Protein AF-A0AAX1JZL8-F1 (afdb_monomer_lite)

Radius of gyration: 13.51 Å; chains: 1; bounding box: 31×28×37 Å

Secondary structure (DSSP, 8-state):
--GGGPPTTEEEEE-TT---EEEEETTTB---HHHHHHHHSSPPPSSS-EEEET-TTTHHHHHHTTT--S-EEEEES-TTTTTTSHHHHHHHHTT-TTTEEEEE--TTTHHHHHHH--

Organism: Streptococcus mutans (NCBI:txid1309)

Structure (mmCIF, N/CA/C/O backbone):
data_AF-A0AAX1JZL8-F1
#
_entry.id   AF-A0AAX1JZL8-F1
#
loop_
_atom_site.group_PDB
_atom_site.id
_atom_site.type_symbol
_atom_site.label_atom_id
_atom_site.label_alt_id
_atom_site.label_comp_id
_atom_site.label_asym_id
_atom_site.label_entity_id
_atom_site.label_seq_id
_atom_site.pdbx_PDB_ins_code
_atom_site.Cartn_x
_atom_site.Cartn_y
_atom_site.Cartn_z
_atom_site.occupancy
_atom_site.B_iso_or_equiv
_atom_site.auth_seq_id
_atom_site.auth_comp_id
_atom_site.auth_asym_id
_atom_site.auth_atom_id
_atom_site.pdbx_PDB_model_num
ATOM 1 N N . MET A 1 1 ? -11.072 9.054 -12.667 1.00 48.12 1 MET A N 1
ATOM 2 C CA . MET A 1 1 ? -9.877 8.933 -13.529 1.00 48.12 1 MET A CA 1
ATOM 3 C C . MET A 1 1 ? -10.100 7.823 -14.549 1.00 48.12 1 MET A C 1
ATOM 5 O O . MET A 1 1 ? -10.321 6.681 -14.174 1.00 48.12 1 MET A O 1
ATOM 9 N N . THR A 1 2 ? -10.151 8.166 -15.833 1.00 44.19 2 THR A N 1
ATOM 10 C CA . THR A 1 2 ? -10.271 7.219 -16.956 1.00 44.19 2 THR A CA 1
ATOM 11 C C . THR A 1 2 ? -8.957 6.446 -17.141 1.00 44.19 2 THR A C 1
ATOM 13 O O . THR A 1 2 ? -7.912 6.928 -16.719 1.00 44.19 2 THR A O 1
ATOM 16 N N . LYS A 1 3 ? -9.000 5.285 -17.816 1.00 52.84 3 LYS A N 1
ATOM 17 C CA . LYS A 1 3 ? -7.899 4.378 -18.254 1.00 52.84 3 LYS A CA 1
ATOM 18 C C . LYS A 1 3 ? -6.646 5.028 -18.911 1.00 52.84 3 LYS A C 1
ATOM 20 O O . LYS A 1 3 ? -5.819 4.319 -19.470 1.00 52.84 3 LYS A O 1
ATOM 25 N N . LYS A 1 4 ? -6.518 6.356 -18.910 1.00 54.94 4 LYS A N 1
ATOM 26 C CA . LYS A 1 4 ? -5.667 7.169 -19.785 1.00 54.94 4 LYS A CA 1
ATOM 27 C C . LYS A 1 4 ? -4.244 7.441 -19.257 1.00 54.94 4 LYS A C 1
ATOM 29 O O . LYS A 1 4 ? -3.451 7.963 -20.025 1.00 54.94 4 LYS A O 1
ATOM 34 N N . ASN A 1 5 ? -3.902 7.052 -18.020 1.00 75.94 5 ASN A N 1
ATOM 35 C CA . ASN A 1 5 ? -2.596 7.343 -17.385 1.00 75.94 5 ASN A CA 1
ATOM 36 C C . ASN A 1 5 ? -1.789 6.090 -16.961 1.00 75.94 5 ASN A C 1
ATOM 38 O O . ASN A 1 5 ? -1.000 6.147 -16.014 1.00 75.94 5 ASN A O 1
ATOM 42 N N . LEU A 1 6 ? -1.988 4.946 -17.625 1.00 87.69 6 LEU A N 1
ATOM 43 C CA . LEU A 1 6 ? -1.119 3.777 -17.436 1.00 87.69 6 LEU A CA 1
ATOM 44 C C . LEU A 1 6 ? 0.143 3.909 -18.293 1.00 87.69 6 LEU A C 1
ATOM 46 O O . LEU A 1 6 ? 0.066 4.254 -19.472 1.00 87.69 6 LEU A O 1
ATOM 50 N N . LEU A 1 7 ? 1.298 3.615 -17.701 1.00 89.69 7 LEU A N 1
ATOM 51 C CA . LEU A 1 7 ? 2.571 3.530 -18.409 1.00 89.69 7 LEU A CA 1
ATOM 52 C C . LEU A 1 7 ? 2.702 2.172 -19.113 1.00 89.69 7 LEU A C 1
ATOM 54 O O . LEU A 1 7 ? 1.920 1.241 -18.907 1.00 89.69 7 LEU A O 1
ATOM 58 N N . LYS A 1 8 ? 3.721 2.038 -19.967 1.00 89.56 8 LYS A N 1
ATOM 59 C CA . LYS A 1 8 ? 3.971 0.802 -20.718 1.00 89.56 8 LYS A CA 1
ATOM 60 C C . LYS A 1 8 ? 4.135 -0.399 -19.770 1.00 89.56 8 LYS A C 1
ATOM 62 O O . LYS A 1 8 ? 4.959 -0.370 -18.859 1.00 89.56 8 LYS A O 1
ATOM 67 N N . GLY A 1 9 ? 3.365 -1.459 -20.025 1.00 88.88 9 GLY A N 1
ATOM 68 C CA . GLY A 1 9 ? 3.377 -2.702 -19.242 1.00 88.88 9 GLY A CA 1
ATOM 69 C C . GLY A 1 9 ? 2.537 -2.660 -17.960 1.00 88.88 9 GLY A C 1
ATOM 70 O O . GLY A 1 9 ? 2.447 -3.669 -17.258 1.00 88.88 9 GLY A O 1
ATOM 71 N N . GLU A 1 10 ? 1.905 -1.525 -17.653 1.00 92.69 10 GLU A N 1
ATOM 72 C CA . GLU A 1 10 ? 1.017 -1.413 -16.503 1.00 92.69 10 GLU A CA 1
ATOM 73 C C . GLU A 1 10 ? -0.399 -1.892 -16.808 1.00 92.69 10 GLU A C 1
ATOM 75 O O . GLU A 1 10 ? -0.928 -1.743 -17.910 1.00 92.69 10 GLU A O 1
ATOM 80 N N . ARG A 1 11 ? -1.032 -2.438 -15.777 1.00 92.94 11 ARG A N 1
ATOM 81 C CA . ARG A 1 11 ? -2.440 -2.818 -15.749 1.00 92.94 11 ARG A CA 1
ATOM 82 C C . ARG A 1 11 ? -3.052 -2.378 -14.428 1.00 92.94 11 ARG A C 1
ATOM 84 O O . ARG A 1 11 ? -2.333 -2.095 -13.473 1.00 92.94 11 ARG A O 1
ATOM 91 N N . ILE A 1 12 ? -4.375 -2.360 -14.386 1.00 92.94 12 ILE A N 1
ATOM 92 C CA . ILE A 1 12 ? -5.127 -2.168 -13.150 1.00 92.94 12 ILE A CA 1
ATOM 93 C C . ILE A 1 12 ? -5.692 -3.523 -12.758 1.00 92.94 12 ILE A C 1
ATOM 95 O O . ILE A 1 12 ? -6.456 -4.097 -13.532 1.00 92.94 12 ILE A O 1
ATOM 99 N N . ASP A 1 13 ? -5.337 -3.987 -11.566 1.00 91.94 13 ASP A N 1
ATOM 100 C CA . ASP A 1 13 ? -5.949 -5.153 -10.942 1.00 91.94 13 ASP A CA 1
ATOM 101 C C . ASP A 1 13 ? -6.852 -4.693 -9.788 1.00 91.94 13 ASP A C 1
ATOM 103 O O . ASP A 1 13 ? -6.555 -3.731 -9.077 1.00 91.94 13 ASP A O 1
ATOM 107 N N . GLN A 1 14 ? -7.981 -5.376 -9.620 1.00 91.69 14 GLN A N 1
ATOM 108 C CA . GLN A 1 14 ? -8.976 -5.118 -8.582 1.00 91.69 14 GLN A CA 1
ATOM 109 C C . GLN A 1 14 ? -9.463 -6.467 -8.048 1.00 91.69 14 GLN A C 1
ATOM 111 O O . GLN A 1 14 ? -9.742 -7.380 -8.827 1.00 91.69 14 GLN A O 1
ATOM 116 N N . LEU A 1 15 ? -9.569 -6.603 -6.726 1.00 85.25 15 LEU A N 1
ATOM 117 C CA . LEU A 1 15 ? -10.153 -7.797 -6.115 1.00 85.25 15 LEU A CA 1
ATOM 118 C C . LEU A 1 15 ? -11.678 -7.715 -6.155 1.00 85.25 15 LEU A C 1
ATOM 120 O O . LEU A 1 15 ? -12.239 -6.679 -5.837 1.00 85.25 15 LEU A O 1
ATOM 124 N N . PHE A 1 16 ? -12.365 -8.827 -6.418 1.00 83.44 16 PHE A N 1
ATOM 125 C CA . PHE A 1 16 ? -13.838 -8.864 -6.402 1.00 83.44 16 PHE A CA 1
ATOM 126 C C . PHE A 1 16 ? -14.460 -8.442 -5.063 1.00 83.44 16 PHE A C 1
ATOM 128 O O . PHE A 1 16 ? -15.596 -7.987 -5.025 1.00 83.44 16 PHE A O 1
ATOM 135 N N . SER A 1 17 ? -13.725 -8.603 -3.961 1.00 83.56 17 SER A N 1
ATOM 136 C CA . SER A 1 17 ? -14.196 -8.265 -2.618 1.00 83.56 17 SER A CA 1
ATOM 137 C C . SER A 1 17 ? -14.098 -6.775 -2.272 1.00 83.56 17 SER A C 1
ATOM 139 O O . SER A 1 17 ? -14.501 -6.407 -1.174 1.00 83.56 17 SER A O 1
ATOM 141 N N . THR A 1 18 ? -13.471 -5.937 -3.109 1.00 85.94 18 THR A N 1
ATOM 142 C CA . THR A 1 18 ? -13.239 -4.516 -2.794 1.00 85.94 18 THR A CA 1
ATOM 143 C C . THR A 1 18 ? -13.299 -3.637 -4.050 1.00 85.94 18 THR A C 1
ATOM 145 O O . THR A 1 18 ? -13.037 -4.087 -5.164 1.00 85.94 18 THR A O 1
ATOM 148 N N . ASP A 1 19 ? -13.586 -2.346 -3.875 1.00 90.44 19 ASP A N 1
ATOM 149 C CA . ASP A 1 19 ? -13.541 -1.372 -4.976 1.00 90.44 19 ASP A CA 1
ATOM 150 C C . ASP A 1 19 ? -12.149 -0.774 -5.241 1.00 90.44 19 ASP A C 1
ATOM 152 O O . ASP A 1 19 ? -11.985 0.061 -6.142 1.00 90.44 19 ASP A O 1
ATOM 156 N N . VAL A 1 20 ? -11.145 -1.236 -4.485 1.00 92.88 20 VAL A N 1
ATOM 157 C CA . VAL A 1 20 ? -9.762 -0.756 -4.539 1.00 92.88 20 VAL A CA 1
ATOM 158 C C . VAL A 1 20 ? -9.083 -1.251 -5.809 1.00 92.88 20 VAL A C 1
ATOM 160 O O . VAL A 1 20 ? -8.970 -2.452 -6.058 1.00 92.88 20 VAL A O 1
ATOM 163 N N . LYS A 1 21 ? -8.591 -0.301 -6.598 1.00 93.75 21 LYS A N 1
ATOM 164 C CA . LYS A 1 21 ? -7.890 -0.526 -7.862 1.00 93.75 21 LYS A CA 1
ATOM 165 C C . LYS A 1 21 ? -6.401 -0.287 -7.684 1.00 93.75 21 LYS A C 1
ATOM 167 O O . LYS A 1 21 ? -6.007 0.771 -7.207 1.00 93.75 21 LYS A O 1
ATOM 172 N N . ILE A 1 22 ? -5.571 -1.228 -8.109 1.00 93.00 22 ILE A N 1
ATOM 173 C CA . ILE A 1 22 ? -4.123 -1.158 -7.914 1.00 93.00 22 ILE A CA 1
ATOM 174 C C . ILE A 1 22 ? -3.427 -1.205 -9.267 1.00 93.00 22 ILE A C 1
ATOM 176 O O . ILE A 1 22 ? -3.680 -2.096 -10.080 1.00 93.00 22 ILE A O 1
ATOM 180 N N . ILE A 1 23 ? -2.528 -0.253 -9.507 1.00 93.19 23 ILE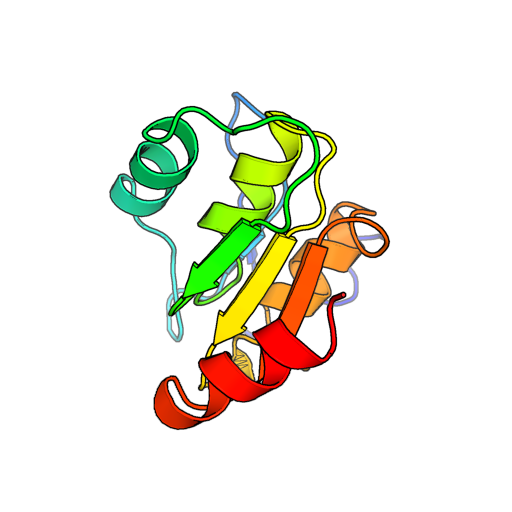 A N 1
ATOM 181 C CA . ILE A 1 23 ? -1.674 -0.237 -10.693 1.00 93.19 23 ILE A CA 1
ATOM 182 C C . ILE A 1 23 ? -0.511 -1.210 -10.476 1.00 93.19 23 ILE A C 1
ATOM 184 O O . ILE A 1 23 ? 0.184 -1.175 -9.458 1.00 93.19 23 ILE A O 1
ATOM 188 N N . GLN A 1 24 ? -0.305 -2.104 -11.441 1.00 92.06 24 GLN A N 1
ATOM 189 C CA . GLN A 1 24 ? 0.706 -3.157 -11.380 1.00 92.06 24 GLN A CA 1
ATOM 190 C C . GLN A 1 24 ? 1.438 -3.310 -12.705 1.00 92.06 24 GLN A C 1
ATOM 192 O O . GLN A 1 24 ? 0.845 -3.150 -13.768 1.00 92.06 24 GLN A O 1
ATOM 197 N N . ASN A 1 25 ? 2.691 -3.755 -12.654 1.00 92.62 25 ASN A N 1
ATOM 198 C CA . ASN A 1 25 ? 3.468 -4.112 -13.836 1.00 92.62 25 ASN A CA 1
ATOM 199 C C . ASN A 1 25 ? 4.206 -5.429 -13.568 1.00 92.62 25 ASN A C 1
ATOM 201 O O . ASN A 1 25 ? 5.026 -5.491 -12.659 1.00 92.62 25 ASN A O 1
ATOM 205 N N . LYS A 1 26 ? 3.926 -6.490 -14.340 1.00 89.12 26 LYS A N 1
ATOM 206 C CA . LYS A 1 26 ? 4.507 -7.828 -14.092 1.00 89.12 26 LYS A CA 1
ATOM 207 C C . LYS A 1 26 ? 6.036 -7.854 -14.180 1.00 89.12 26 LYS A C 1
ATOM 209 O O . LYS A 1 26 ? 6.646 -8.696 -13.538 1.00 89.12 26 LYS A O 1
ATOM 214 N N . GLU A 1 27 ? 6.635 -6.947 -14.947 1.00 86.94 27 GLU A N 1
ATOM 215 C CA . GLU A 1 27 ? 8.090 -6.854 -15.119 1.00 86.94 27 GLU A CA 1
ATOM 216 C C . GLU A 1 27 ? 8.771 -6.089 -13.975 1.00 86.94 27 GLU A C 1
ATOM 218 O O . GLU A 1 27 ? 9.987 -6.153 -13.832 1.00 86.94 27 GLU A O 1
ATOM 223 N N . VAL A 1 28 ? 8.002 -5.345 -13.171 1.00 85.00 28 VAL A N 1
ATOM 224 C CA . VAL A 1 28 ? 8.528 -4.453 -12.125 1.00 85.00 28 VAL A CA 1
ATOM 225 C C . VAL A 1 28 ? 8.108 -4.925 -10.745 1.00 85.00 28 VAL A C 1
ATOM 227 O O . VAL A 1 28 ? 8.950 -5.142 -9.881 1.00 85.00 28 VAL A O 1
ATOM 230 N N . PHE A 1 29 ? 6.799 -5.047 -10.526 1.00 85.25 29 PHE A N 1
ATOM 231 C CA . PHE A 1 29 ? 6.225 -5.439 -9.252 1.00 85.25 29 PHE A CA 1
ATOM 232 C C . PHE A 1 29 ? 4.773 -5.895 -9.415 1.00 85.25 29 PHE A C 1
ATOM 234 O O . PHE A 1 29 ? 3.948 -5.239 -10.065 1.00 85.25 29 PHE A O 1
ATOM 241 N N . SER A 1 30 ? 4.432 -7.011 -8.778 1.00 88.31 30 SER A N 1
ATOM 242 C CA . SER A 1 30 ? 3.048 -7.431 -8.584 1.00 88.31 30 SER A CA 1
ATOM 243 C C . SER A 1 30 ? 2.842 -7.893 -7.142 1.00 88.31 30 SER A C 1
ATOM 245 O O . SER A 1 30 ? 3.651 -8.658 -6.629 1.00 88.31 30 SER A O 1
ATOM 247 N N . TYR A 1 31 ? 1.771 -7.423 -6.498 1.00 87.62 31 TYR A N 1
ATOM 248 C CA . TYR A 1 31 ? 1.366 -7.876 -5.177 1.00 87.62 31 TYR A CA 1
ATOM 249 C C . TYR A 1 31 ? 1.055 -9.371 -5.190 1.00 87.62 31 TYR A C 1
ATOM 251 O O . TYR A 1 31 ? 0.552 -9.910 -6.180 1.00 87.62 31 TYR A O 1
ATOM 259 N N . SER A 1 32 ? 1.356 -10.029 -4.076 1.00 90.38 32 SER A N 1
ATOM 260 C CA . SER A 1 32 ? 1.048 -11.436 -3.848 1.00 90.38 32 SER A CA 1
ATOM 261 C C . SER A 1 32 ? -0.232 -11.580 -3.022 1.00 90.38 32 SER A C 1
ATOM 263 O O . SER A 1 32 ? -0.747 -10.614 -2.452 1.00 90.38 32 SER A O 1
ATOM 265 N N . ALA A 1 33 ? -0.739 -12.809 -2.916 1.00 89.38 33 ALA A N 1
ATOM 266 C CA . ALA A 1 33 ? -1.819 -13.118 -1.980 1.00 89.38 33 ALA A CA 1
ATOM 267 C C . ALA A 1 33 ? -1.453 -12.726 -0.534 1.00 89.38 33 ALA A C 1
ATOM 269 O O . ALA A 1 33 ? -2.315 -12.256 0.207 1.00 89.38 33 ALA A O 1
ATOM 270 N N . ASP A 1 34 ? -0.174 -12.829 -0.161 1.00 90.56 34 ASP A N 1
ATOM 271 C CA . ASP A 1 34 ? 0.308 -12.482 1.178 1.00 90.56 34 ASP A CA 1
ATOM 272 C C . ASP A 1 34 ? 0.109 -10.999 1.495 1.00 90.56 34 ASP A C 1
ATOM 274 O O . ASP A 1 34 ? -0.290 -10.673 2.606 1.00 90.56 34 ASP A O 1
ATOM 278 N N . SER A 1 35 ? 0.294 -10.091 0.527 1.00 89.19 35 SER A N 1
ATOM 279 C CA . SER A 1 35 ? 0.014 -8.659 0.722 1.00 89.19 35 SER A CA 1
ATOM 280 C C . SER A 1 35 ? -1.462 -8.411 1.052 1.00 89.19 35 SER A C 1
ATOM 282 O O . SER A 1 35 ? -1.793 -7.593 1.910 1.00 89.19 35 SER A O 1
ATOM 284 N N . VAL A 1 36 ? -2.366 -9.157 0.410 1.00 89.62 36 VAL A N 1
ATOM 285 C CA . VAL A 1 36 ? -3.807 -9.070 0.680 1.00 89.62 36 VAL A CA 1
ATOM 286 C C . VAL A 1 36 ? -4.121 -9.596 2.079 1.00 89.62 36 VAL A C 1
ATOM 288 O O . VAL A 1 36 ? -4.863 -8.954 2.822 1.00 89.62 36 VAL A O 1
ATOM 291 N N . LEU A 1 37 ? -3.547 -10.738 2.464 1.00 91.19 37 LEU A N 1
ATOM 292 C CA . LEU A 1 37 ? -3.728 -11.305 3.802 1.00 91.19 37 LEU A CA 1
ATOM 293 C C . LEU A 1 37 ? -3.160 -10.379 4.884 1.00 91.19 37 LEU A C 1
ATOM 295 O O . LEU A 1 37 ? -3.833 -10.127 5.882 1.00 91.19 37 LEU A O 1
ATOM 299 N N . LEU A 1 38 ? -1.976 -9.807 4.654 1.00 91.38 38 LEU A N 1
ATOM 300 C CA . LEU A 1 38 ? -1.318 -8.886 5.575 1.00 91.38 38 LEU A CA 1
ATOM 301 C C . LEU A 1 38 ? -2.163 -7.634 5.827 1.00 91.38 38 LEU A C 1
ATOM 303 O O . LEU A 1 38 ? -2.278 -7.213 6.971 1.00 91.38 38 LEU A O 1
ATOM 307 N N . SER A 1 39 ? -2.835 -7.095 4.806 1.00 89.00 39 SER A N 1
ATOM 308 C CA . SER A 1 39 ? -3.725 -5.931 4.968 1.00 89.00 39 SER A CA 1
ATOM 309 C C . SER A 1 39 ? -4.941 -6.178 5.874 1.00 89.00 39 SER A C 1
ATOM 311 O O . SER A 1 39 ? -5.559 -5.231 6.353 1.00 89.00 39 SER A O 1
ATOM 313 N N . ARG A 1 40 ? -5.304 -7.445 6.111 1.00 89.56 40 ARG A N 1
ATOM 314 C CA . ARG A 1 40 ? -6.456 -7.867 6.933 1.00 89.56 40 ARG A CA 1
ATOM 315 C C . ARG A 1 40 ? -6.047 -8.496 8.261 1.00 89.56 40 ARG A C 1
ATOM 317 O O . ARG A 1 40 ? -6.902 -8.820 9.079 1.00 89.56 40 ARG A O 1
ATOM 324 N N . PHE A 1 41 ? -4.753 -8.724 8.450 1.00 90.50 41 PHE A N 1
ATOM 325 C CA . PHE A 1 41 ? -4.211 -9.355 9.642 1.00 90.50 41 PHE A CA 1
ATOM 326 C C . PHE A 1 41 ? -4.239 -8.452 10.891 1.00 90.50 41 PHE A C 1
ATOM 328 O O . PHE A 1 41 ? -4.650 -8.935 11.950 1.00 90.50 41 PHE A O 1
ATOM 335 N N . PRO A 1 42 ? -3.812 -7.173 10.837 1.00 87.06 42 PRO A N 1
ATOM 336 C CA . PRO A 1 42 ? -3.781 -6.332 12.025 1.00 87.06 42 PRO A CA 1
ATOM 337 C C . PRO A 1 42 ? -5.185 -5.883 12.439 1.00 87.06 42 PRO A C 1
ATOM 339 O O . PRO A 1 42 ? -6.059 -5.633 11.611 1.00 87.06 42 PRO A O 1
ATOM 342 N N . LYS A 1 43 ? -5.382 -5.702 13.749 1.00 86.12 43 LYS A N 1
ATOM 343 C CA . LYS A 1 43 ? -6.507 -4.919 14.267 1.00 86.12 43 LYS A CA 1
ATOM 344 C C . LYS A 1 43 ? -6.101 -3.453 14.254 1.00 86.12 43 LYS A C 1
ATOM 346 O O . LYS A 1 43 ? -5.169 -3.081 14.964 1.00 86.12 43 LYS A O 1
ATOM 351 N N . PHE A 1 44 ? -6.789 -2.642 13.461 1.00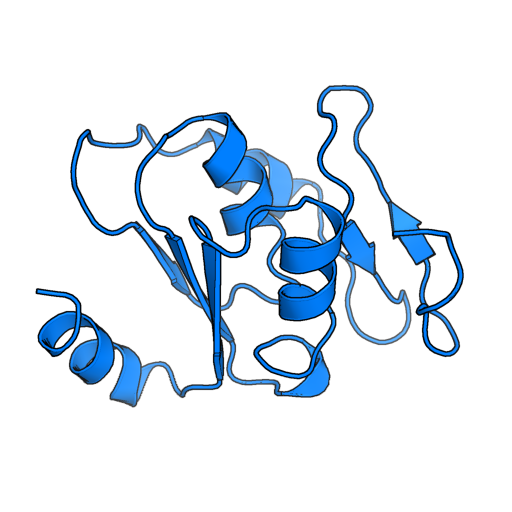 82.25 44 PHE A N 1
ATOM 352 C CA . PHE A 1 44 ? -6.495 -1.217 13.388 1.00 82.25 44 PHE A CA 1
ATOM 353 C C . PHE A 1 44 ? -6.927 -0.517 14.690 1.00 82.25 44 PHE A C 1
ATOM 355 O O . PHE A 1 44 ? -8.080 -0.681 15.106 1.00 82.25 44 PHE A O 1
ATOM 362 N N . PRO A 1 45 ? -6.021 0.217 15.366 1.00 75.31 45 PRO A N 1
ATOM 363 C CA . PRO A 1 45 ? -6.398 1.093 16.472 1.00 75.31 45 PRO A CA 1
ATOM 364 C C . PRO A 1 45 ? -7.257 2.248 15.939 1.00 75.31 45 PRO A C 1
ATOM 366 O O . PRO A 1 45 ? -7.303 2.468 14.738 1.00 75.31 45 PRO A O 1
ATOM 369 N N . SER A 1 46 ? -7.953 2.983 16.810 1.00 72.25 46 SER A N 1
ATOM 370 C CA . SER A 1 46 ? -8.664 4.202 16.400 1.00 72.25 46 SER A CA 1
ATOM 371 C C . SER A 1 46 ? -7.832 5.439 16.739 1.00 72.25 46 SER A C 1
ATOM 373 O O . SER A 1 46 ? -7.518 5.614 17.920 1.00 72.25 46 SER A O 1
ATOM 375 N N . LYS A 1 47 ? -7.625 6.343 15.768 1.00 68.38 47 LYS A N 1
ATOM 376 C CA . LYS A 1 47 ? -7.011 7.683 15.910 1.00 68.38 47 LYS A CA 1
ATOM 377 C C . LYS A 1 47 ? -5.479 7.732 15.938 1.00 68.38 47 LYS A C 1
ATOM 379 O O . LYS A 1 47 ? -4.917 8.646 16.541 1.00 68.38 47 LYS A O 1
ATOM 384 N N . GLU A 1 48 ? -4.800 6.800 15.282 1.00 80.19 48 GLU A N 1
ATOM 385 C CA . GLU A 1 48 ? -3.334 6.817 15.168 1.00 80.19 48 GLU A CA 1
ATOM 386 C C . GLU A 1 48 ? -2.877 6.803 13.709 1.00 80.19 48 GLU A C 1
ATOM 388 O O . GLU A 1 48 ? -3.605 6.375 12.824 1.00 80.19 48 GLU A O 1
ATOM 393 N N . LEU A 1 49 ? -1.658 7.276 13.448 1.00 87.94 49 LEU A N 1
ATOM 394 C CA . LEU A 1 49 ? -1.031 7.141 12.136 1.00 87.94 49 LEU A CA 1
ATOM 395 C C . LEU A 1 49 ? -0.600 5.688 11.914 1.00 87.94 49 LEU A C 1
ATOM 397 O O . LEU A 1 49 ? 0.191 5.147 12.687 1.00 87.94 49 LEU A O 1
ATOM 401 N N . ILE A 1 50 ? -1.040 5.091 10.810 1.00 90.44 50 ILE A N 1
ATOM 402 C CA . ILE A 1 50 ? -0.564 3.783 10.357 1.00 90.44 50 ILE A CA 1
ATOM 403 C C . ILE A 1 50 ? 0.605 3.996 9.401 1.00 90.44 50 ILE A C 1
ATOM 405 O O . ILE A 1 50 ? 0.530 4.820 8.491 1.00 90.44 50 ILE A O 1
ATOM 409 N N . VAL A 1 51 ? 1.684 3.238 9.585 1.00 90.81 51 VAL A N 1
ATOM 410 C CA . VAL A 1 51 ? 2.860 3.296 8.710 1.00 90.81 51 VAL A CA 1
ATOM 411 C C . VAL A 1 51 ? 3.083 1.930 8.074 1.00 90.81 51 VAL A C 1
ATOM 413 O O . VAL A 1 51 ? 3.332 0.952 8.779 1.00 90.81 51 VAL A O 1
ATOM 416 N N . ASP A 1 52 ? 3.014 1.876 6.747 1.00 90.50 52 ASP A N 1
ATOM 417 C CA . ASP A 1 52 ? 3.349 0.701 5.944 1.00 90.50 52 ASP A CA 1
ATOM 418 C C . ASP A 1 52 ? 4.791 0.827 5.438 1.00 90.50 52 ASP A C 1
ATOM 420 O O . ASP A 1 52 ? 5.134 1.755 4.704 1.00 90.50 52 ASP A O 1
ATOM 424 N N . LEU A 1 53 ? 5.660 -0.084 5.873 1.00 90.62 53 LEU A N 1
ATOM 425 C CA . LEU A 1 53 ? 7.081 -0.077 5.531 1.00 90.62 53 LEU A CA 1
ATOM 426 C C . LEU A 1 53 ? 7.353 -1.089 4.417 1.00 90.62 53 LEU A C 1
ATOM 428 O O . LEU A 1 53 ? 7.057 -2.270 4.581 1.00 90.62 53 LEU A O 1
ATOM 432 N N . CYS A 1 54 ? 8.077 -0.670 3.374 1.00 89.06 54 CYS A N 1
ATOM 433 C CA . CYS A 1 54 ? 8.265 -1.449 2.135 1.00 89.06 54 CYS A CA 1
ATOM 434 C C . CYS A 1 54 ? 6.938 -1.649 1.399 1.00 89.06 54 CYS A C 1
ATOM 436 O O . CYS A 1 54 ? 6.586 -2.768 1.018 1.00 89.06 54 CYS A O 1
ATOM 438 N N . SER A 1 55 ? 6.184 -0.564 1.247 1.00 90.25 55 SER A N 1
ATOM 439 C CA . SER A 1 55 ? 4.821 -0.615 0.721 1.00 90.25 55 SER A CA 1
ATOM 440 C C . SER A 1 55 ? 4.746 -1.092 -0.736 1.00 90.25 55 SER A C 1
ATOM 442 O O . SER A 1 55 ? 3.662 -1.435 -1.221 1.00 90.25 55 SER A O 1
ATOM 444 N N . GLY A 1 56 ? 5.870 -1.143 -1.463 1.00 91.19 56 GLY A N 1
ATOM 445 C CA . GLY A 1 56 ? 5.895 -1.488 -2.875 1.00 91.19 56 GLY A CA 1
ATOM 446 C C . GLY A 1 56 ? 4.994 -0.538 -3.659 1.00 91.19 56 GLY A C 1
ATOM 447 O O . GLY A 1 56 ? 5.172 0.674 -3.627 1.00 91.19 56 GLY A O 1
ATOM 448 N N . ASN A 1 57 ? 3.993 -1.078 -4.353 1.00 90.81 57 ASN A N 1
ATOM 449 C CA . ASN A 1 57 ? 2.994 -0.277 -5.069 1.00 90.81 57 ASN A CA 1
ATOM 450 C C . ASN A 1 57 ? 1.789 0.158 -4.203 1.00 90.81 57 ASN A C 1
ATOM 452 O O . ASN A 1 57 ? 0.735 0.455 -4.763 1.00 90.81 57 ASN A O 1
ATOM 456 N N . GLY A 1 58 ? 1.914 0.136 -2.873 1.00 91.31 58 GLY A N 1
ATOM 457 C CA . GLY A 1 58 ? 0.885 0.601 -1.935 1.00 91.31 58 GLY A CA 1
ATOM 458 C C . GLY A 1 58 ? -0.242 -0.395 -1.668 1.00 91.31 58 GLY A C 1
ATOM 459 O O . GLY A 1 58 ? -1.317 -0.039 -1.203 1.00 91.31 58 GLY A O 1
ATOM 460 N N . THR A 1 59 ? -0.060 -1.676 -1.998 1.00 94.19 59 THR A N 1
ATOM 461 C CA . THR A 1 59 ? -1.172 -2.639 -1.921 1.00 94.19 59 THR A CA 1
ATOM 462 C C . THR A 1 59 ? -1.726 -2.795 -0.501 1.00 94.19 59 THR A C 1
ATOM 464 O O . THR A 1 59 ? -2.944 -2.837 -0.315 1.00 94.19 59 THR A O 1
ATOM 467 N N . VAL A 1 60 ? -0.849 -2.898 0.501 1.00 93.75 60 VAL A N 1
ATOM 468 C CA . VAL A 1 60 ? -1.263 -3.146 1.888 1.00 93.75 60 VAL A CA 1
ATOM 469 C C . VAL A 1 60 ? -1.977 -1.922 2.458 1.00 93.75 60 VAL A C 1
ATOM 471 O O . VAL A 1 60 ? -3.093 -2.071 2.957 1.00 93.75 60 VAL A O 1
ATOM 474 N N . GLY A 1 61 ? -1.391 -0.727 2.334 1.00 93.38 61 GLY A N 1
ATOM 475 C CA . GLY A 1 61 ? -2.001 0.522 2.796 1.00 93.38 61 GLY A CA 1
ATOM 476 C C . GLY A 1 61 ? -3.321 0.850 2.091 1.00 93.38 61 GLY A C 1
ATOM 477 O O . GLY A 1 61 ? -4.310 1.171 2.756 1.00 93.38 61 GLY A O 1
ATOM 478 N N . LEU A 1 62 ? -3.409 0.652 0.773 1.00 94.69 62 LEU A N 1
ATOM 479 C CA . LEU A 1 62 ? -4.661 0.829 0.030 1.00 94.69 62 LEU A CA 1
ATOM 480 C C . LEU A 1 62 ? -5.774 -0.110 0.510 1.00 94.69 62 LEU A C 1
ATOM 482 O O . LEU A 1 62 ? -6.904 0.335 0.699 1.00 94.69 62 LEU A O 1
ATOM 486 N N . PHE A 1 63 ? -5.499 -1.394 0.752 1.00 94.38 63 PHE A N 1
ATOM 487 C CA . PHE A 1 63 ? -6.522 -2.285 1.312 1.00 94.38 63 PHE A CA 1
ATOM 488 C C . PHE A 1 63 ? -6.839 -1.966 2.777 1.00 94.38 63 PHE A C 1
ATOM 490 O O . PHE A 1 63 ? -8.005 -2.038 3.176 1.00 94.38 63 PHE A O 1
ATOM 497 N N . ALA A 1 64 ? -5.844 -1.571 3.572 1.00 92.56 64 ALA A N 1
ATOM 498 C CA . ALA A 1 64 ? -6.040 -1.142 4.953 1.00 92.56 64 ALA A CA 1
ATOM 499 C C . ALA A 1 64 ? -6.967 0.083 5.050 1.00 92.56 64 ALA A C 1
ATOM 501 O O . ALA A 1 64 ? -7.821 0.119 5.934 1.00 92.56 64 ALA A O 1
ATOM 502 N N . SER A 1 65 ? -6.900 1.019 4.094 1.00 93.25 65 SER A N 1
ATOM 503 C CA . SER A 1 65 ? -7.775 2.207 4.043 1.00 93.25 65 SER A CA 1
ATOM 504 C C . SER A 1 65 ? -9.274 1.878 4.015 1.00 93.25 65 SER A C 1
ATOM 506 O O . SER A 1 65 ? -10.097 2.669 4.458 1.00 93.25 65 SER A O 1
ATOM 508 N N . THR A 1 66 ? -9.651 0.679 3.556 1.00 92.25 66 THR A N 1
ATOM 509 C CA . THR A 1 66 ? -11.057 0.237 3.546 1.00 92.25 66 THR A CA 1
ATOM 510 C C . THR A 1 66 ? -11.563 -0.218 4.917 1.00 92.25 66 THR A C 1
ATOM 512 O O . THR A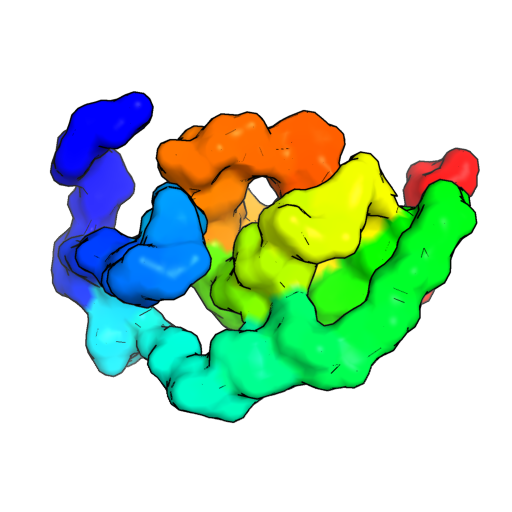 1 66 ? -12.767 -0.371 5.112 1.00 92.25 66 THR A O 1
ATOM 515 N N . GLN A 1 67 ? -10.653 -0.446 5.866 1.00 90.62 67 GLN A N 1
ATOM 516 C CA . GLN A 1 67 ? -10.934 -0.999 7.192 1.00 90.62 67 GLN A CA 1
ATOM 517 C C . GLN A 1 67 ? -10.757 0.029 8.319 1.00 90.62 67 GLN A C 1
ATOM 519 O O . GLN A 1 67 ? -11.126 -0.247 9.459 1.00 90.62 67 GLN A O 1
ATOM 524 N N . THR A 1 68 ? -10.222 1.216 8.021 1.00 90.50 68 THR A N 1
ATOM 525 C CA . THR A 1 68 ? -10.032 2.306 8.984 1.00 90.50 68 THR A CA 1
ATOM 526 C C . THR A 1 68 ? -10.245 3.670 8.326 1.00 90.50 68 THR A C 1
ATOM 528 O O . THR A 1 68 ? -10.212 3.797 7.108 1.00 90.50 68 THR A O 1
ATOM 531 N N . LYS A 1 69 ? -10.463 4.703 9.141 1.00 90.94 69 LYS A N 1
ATOM 532 C CA . LYS A 1 69 ? -10.478 6.114 8.717 1.00 90.94 69 LYS A CA 1
ATOM 533 C C . LYS A 1 69 ? -9.178 6.844 9.051 1.00 90.94 69 LYS A C 1
ATOM 535 O O . LYS A 1 69 ? -9.071 8.037 8.791 1.00 90.94 69 LYS A O 1
ATOM 540 N N . ASP A 1 70 ? -8.236 6.148 9.673 1.00 91.75 70 ASP A N 1
ATOM 541 C CA . ASP A 1 70 ? -6.962 6.720 10.066 1.00 91.75 70 ASP A CA 1
ATOM 542 C C . ASP A 1 70 ? -6.071 7.005 8.858 1.00 91.75 70 ASP A C 1
ATOM 544 O O . ASP A 1 70 ? -6.215 6.392 7.793 1.00 91.75 70 ASP A O 1
ATOM 548 N N . ASN A 1 71 ? -5.140 7.939 9.053 1.00 92.94 71 ASN A N 1
ATOM 549 C CA . ASN A 1 71 ? -4.144 8.283 8.050 1.00 92.94 71 ASN A CA 1
ATOM 550 C C . ASN A 1 71 ? -3.136 7.142 7.896 1.00 92.94 71 ASN A C 1
ATOM 552 O O . ASN A 1 71 ? -2.707 6.536 8.881 1.00 92.94 71 ASN A O 1
ATOM 556 N N . ILE A 1 72 ? -2.729 6.890 6.656 1.00 93.25 72 ILE A N 1
ATOM 557 C CA . ILE A 1 72 ? -1.785 5.840 6.287 1.00 93.25 72 ILE A CA 1
ATOM 558 C C . ILE A 1 72 ? -0.608 6.481 5.553 1.00 93.25 72 ILE A C 1
ATOM 560 O O . ILE A 1 72 ? -0.786 7.185 4.559 1.00 93.25 72 ILE A O 1
ATOM 564 N N . LEU A 1 73 ? 0.602 6.227 6.038 1.00 92.00 73 LEU A N 1
ATOM 565 C CA . LEU A 1 73 ? 1.844 6.608 5.378 1.00 92.00 73 LEU A CA 1
ATOM 566 C C . LEU A 1 73 ? 2.515 5.363 4.802 1.00 92.00 73 LEU A C 1
ATOM 568 O O . LEU A 1 73 ? 2.928 4.470 5.538 1.00 92.00 73 LEU A O 1
ATOM 572 N N . GLU A 1 74 ? 2.652 5.330 3.487 1.00 92.50 74 GLU A N 1
ATOM 573 C CA . GLU A 1 74 ? 3.312 4.269 2.739 1.00 92.50 74 GLU A CA 1
ATOM 574 C C . GLU A 1 74 ? 4.757 4.674 2.446 1.00 92.50 74 GLU A C 1
ATOM 576 O O . GLU A 1 74 ? 5.005 5.646 1.733 1.00 92.50 74 GLU A O 1
ATOM 581 N N . ILE A 1 75 ? 5.720 3.943 3.006 1.00 90.69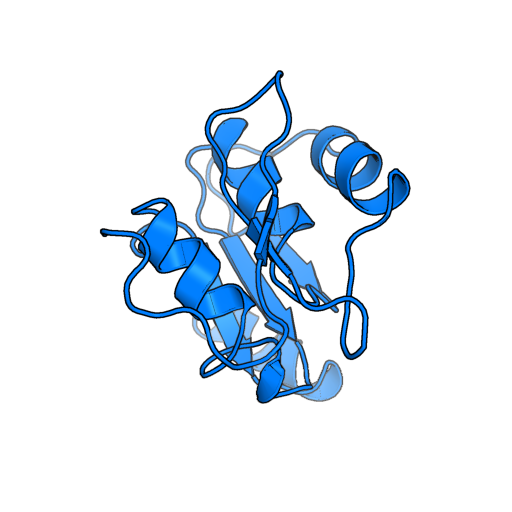 75 ILE A N 1
ATOM 582 C CA . ILE A 1 75 ? 7.148 4.207 2.829 1.00 90.69 75 ILE A CA 1
ATOM 583 C C . ILE A 1 75 ? 7.750 3.150 1.914 1.00 90.69 75 ILE A C 1
ATOM 585 O O . ILE A 1 75 ? 7.834 1.969 2.268 1.00 90.69 75 ILE A O 1
ATOM 589 N N . GLU A 1 76 ? 8.267 3.602 0.779 1.00 90.19 76 GLU A N 1
ATOM 590 C CA . GLU A 1 76 ? 8.973 2.761 -0.179 1.00 90.19 76 GLU A CA 1
ATOM 591 C C . GLU A 1 76 ? 10.219 3.488 -0.694 1.00 90.19 76 GLU A C 1
ATOM 593 O O . GLU A 1 76 ? 10.193 4.683 -0.952 1.00 90.19 76 GLU A O 1
ATOM 598 N N . LEU A 1 77 ? 11.340 2.778 -0.809 1.00 87.00 77 LEU A N 1
ATOM 599 C CA . LEU A 1 77 ? 12.617 3.364 -1.220 1.00 87.00 77 LEU A CA 1
ATOM 600 C C . LEU A 1 77 ? 12.689 3.557 -2.738 1.00 87.00 77 LEU A C 1
ATOM 602 O O . LEU A 1 77 ? 13.435 4.399 -3.224 1.00 87.00 77 LEU A O 1
ATOM 606 N N . GLN A 1 78 ? 11.968 2.736 -3.497 1.00 85.69 78 GLN A N 1
ATOM 607 C CA . GLN A 1 78 ? 12.024 2.761 -4.951 1.00 85.69 78 GLN A CA 1
ATOM 608 C C . GLN A 1 78 ? 11.052 3.807 -5.516 1.00 85.69 78 GLN A C 1
ATOM 610 O O . GLN A 1 78 ? 9.846 3.569 -5.556 1.00 85.69 78 GLN A O 1
ATOM 615 N N . GLU A 1 79 ? 11.573 4.918 -6.047 1.00 83.69 79 GLU A N 1
ATOM 616 C CA . GLU A 1 79 ? 10.799 6.014 -6.667 1.00 83.69 79 GLU A CA 1
ATOM 617 C C . GLU A 1 79 ? 9.718 5.525 -7.647 1.00 83.69 79 GLU A C 1
ATOM 619 O O . GLU A 1 79 ? 8.562 5.949 -7.597 1.00 83.69 79 GLU A O 1
ATOM 624 N N . ARG A 1 80 ? 10.066 4.550 -8.501 1.00 84.12 80 ARG A N 1
ATOM 625 C CA . ARG A 1 80 ? 9.156 3.958 -9.501 1.00 84.12 80 ARG A CA 1
ATOM 626 C C . ARG A 1 80 ? 7.917 3.296 -8.882 1.00 84.12 80 ARG A C 1
ATOM 628 O O . ARG A 1 80 ? 6.907 3.110 -9.566 1.00 84.12 80 ARG A O 1
ATOM 635 N N . LEU A 1 81 ? 7.983 2.921 -7.609 1.00 83.38 81 LEU A N 1
ATOM 636 C CA . LEU A 1 81 ? 6.887 2.322 -6.856 1.00 83.38 81 LEU A CA 1
ATOM 637 C C . LEU A 1 81 ? 6.192 3.334 -5.931 1.00 83.38 81 LEU A C 1
ATOM 639 O O . LEU A 1 81 ? 4.981 3.233 -5.775 1.00 83.38 81 LEU A O 1
ATOM 643 N N . ALA A 1 82 ? 6.919 4.323 -5.407 1.00 81.62 82 ALA A N 1
ATOM 644 C CA . ALA A 1 82 ? 6.494 5.221 -4.332 1.00 81.62 82 ALA A CA 1
ATOM 645 C C . ALA A 1 82 ? 5.861 6.553 -4.818 1.00 81.62 82 ALA A C 1
ATOM 647 O O . ALA A 1 82 ? 4.844 6.553 -5.517 1.00 81.62 82 ALA A O 1
ATOM 648 N N . ASN A 1 83 ? 6.463 7.686 -4.423 1.00 60.34 83 ASN A N 1
ATOM 649 C CA . ASN A 1 83 ? 5.964 9.066 -4.524 1.00 60.34 83 ASN A CA 1
ATOM 650 C C . ASN A 1 83 ? 5.664 9.531 -5.961 1.00 60.34 83 ASN A C 1
ATOM 652 O O . ASN A 1 83 ? 4.669 10.201 -6.203 1.00 60.34 83 ASN A O 1
ATOM 656 N N . MET A 1 84 ? 6.481 9.137 -6.939 1.00 66.25 84 MET A N 1
ATOM 657 C CA . MET A 1 84 ? 6.231 9.410 -8.367 1.00 66.25 84 MET A CA 1
ATOM 658 C C . MET A 1 84 ? 5.794 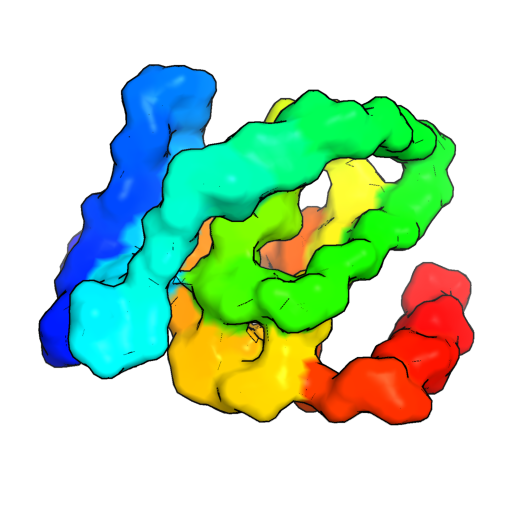8.145 -9.128 1.00 66.25 84 MET A C 1
ATOM 660 O O . MET A 1 84 ? 5.748 8.114 -10.360 1.00 66.25 84 MET A O 1
ATOM 664 N N . GLY A 1 85 ? 5.489 7.076 -8.387 1.00 82.56 85 GLY A N 1
ATOM 665 C CA . GLY A 1 85 ? 5.408 5.710 -8.880 1.00 82.56 85 GLY A CA 1
ATOM 666 C C . GLY A 1 85 ? 3.998 5.143 -9.044 1.00 82.56 85 GLY A C 1
ATOM 667 O O . GLY A 1 85 ? 3.007 5.849 -9.247 1.00 82.56 85 GLY A O 1
ATOM 668 N N . MET A 1 86 ? 3.909 3.810 -9.028 1.00 87.31 86 MET A N 1
ATOM 669 C CA . MET A 1 86 ? 2.630 3.087 -9.100 1.00 87.31 86 MET A CA 1
ATOM 670 C C . MET A 1 86 ? 1.764 3.280 -7.845 1.00 87.31 86 MET A C 1
ATOM 672 O O . MET A 1 86 ? 0.542 3.318 -7.977 1.00 87.31 86 MET A O 1
ATOM 676 N N . GLY A 1 87 ? 2.369 3.427 -6.664 1.00 89.44 87 GLY A N 1
ATOM 677 C CA . GLY A 1 87 ? 1.686 3.641 -5.386 1.00 89.44 87 GLY A CA 1
ATOM 678 C C . GLY A 1 87 ? 0.909 4.949 -5.367 1.00 89.44 87 GLY A C 1
ATOM 679 O O . GLY A 1 87 ? -0.315 4.921 -5.269 1.00 89.44 87 GLY A O 1
ATOM 680 N N . GLN A 1 88 ? 1.578 6.081 -5.612 1.00 91.12 88 GLN A N 1
ATOM 681 C CA . GLN A 1 88 ? 0.916 7.391 -5.655 1.00 91.12 88 GLN A CA 1
ATOM 682 C C . GLN A 1 88 ? -0.235 7.441 -6.672 1.00 91.12 88 GLN A C 1
ATOM 684 O O . GLN A 1 88 ? -1.345 7.872 -6.358 1.00 91.12 88 GLN A O 1
ATOM 689 N N . ARG A 1 89 ? -0.027 6.915 -7.885 1.00 92.81 89 ARG A N 1
ATOM 690 C CA . ARG A 1 89 ? -1.095 6.867 -8.897 1.00 92.81 89 ARG A CA 1
ATOM 691 C C . ARG A 1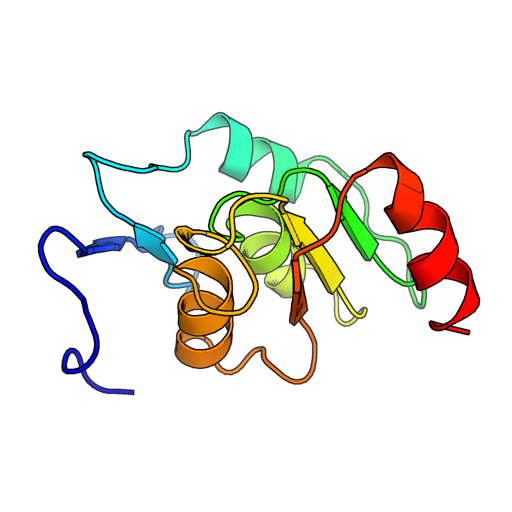 89 ? -2.229 5.910 -8.525 1.00 92.81 89 ARG A C 1
ATOM 693 O O . ARG A 1 89 ? -3.363 6.140 -8.935 1.00 92.81 89 ARG A O 1
ATOM 700 N N . SER A 1 90 ? -1.956 4.857 -7.753 1.00 93.75 90 SER A N 1
ATOM 701 C CA . SER A 1 90 ? -2.998 3.971 -7.217 1.00 93.75 90 SER A CA 1
ATOM 702 C C . SER A 1 90 ? -3.802 4.664 -6.111 1.00 93.75 90 SER A C 1
ATOM 704 O O . SER A 1 90 ? -5.023 4.536 -6.086 1.00 93.75 90 SER A O 1
ATOM 706 N N . ILE A 1 91 ? -3.165 5.465 -5.254 1.00 94.44 91 ILE A N 1
ATOM 707 C CA . ILE A 1 91 ? -3.848 6.308 -4.257 1.00 94.44 91 ILE A CA 1
ATOM 708 C C . ILE A 1 91 ? -4.820 7.274 -4.946 1.00 94.44 91 ILE A C 1
ATOM 710 O O . ILE A 1 91 ? -6.010 7.312 -4.620 1.00 94.44 91 ILE A O 1
ATOM 714 N N . GLU A 1 92 ? -4.342 8.005 -5.951 1.00 93.44 92 GLU A N 1
ATOM 715 C CA . GLU A 1 92 ? -5.155 8.957 -6.716 1.00 93.44 92 GLU A CA 1
ATOM 716 C C . GLU A 1 92 ? -6.297 8.273 -7.476 1.00 93.44 92 GLU A C 1
ATOM 718 O O . GLU A 1 92 ? -7.424 8.772 -7.495 1.00 93.44 92 GLU A O 1
ATOM 723 N N . LEU A 1 93 ? -6.036 7.095 -8.056 1.00 93.06 93 LEU A N 1
ATOM 724 C CA . LEU A 1 93 ? -7.037 6.299 -8.769 1.00 93.06 93 LEU A CA 1
ATOM 725 C C . LEU A 1 93 ? -8.229 5.923 -7.878 1.00 93.06 93 LEU A C 1
ATOM 727 O O . LEU A 1 93 ? -9.352 5.826 -8.380 1.00 93.06 93 LEU A O 1
ATOM 731 N N . ASN A 1 94 ? -7.990 5.726 -6.581 1.00 93.81 94 ASN A N 1
ATOM 732 C CA . ASN A 1 94 ? -9.019 5.398 -5.596 1.00 93.81 94 ASN A CA 1
ATOM 733 C C . ASN A 1 94 ? -9.590 6.625 -4.872 1.00 93.81 94 ASN A C 1
ATOM 735 O O . ASN A 1 94 ? -10.492 6.469 -4.056 1.00 93.81 94 ASN A O 1
ATOM 739 N N . GLY A 1 95 ? -9.098 7.836 -5.159 1.00 94.00 95 GLY A N 1
ATOM 740 C CA . GLY A 1 95 ? -9.531 9.050 -4.464 1.00 94.00 95 GLY A CA 1
ATOM 741 C C . GLY A 1 95 ? -9.126 9.085 -2.986 1.00 94.00 95 GLY A C 1
ATOM 742 O O . GLY A 1 95 ? -9.801 9.724 -2.187 1.00 94.00 95 GLY A O 1
ATOM 743 N N . LEU A 1 96 ? -8.041 8.395 -2.621 1.00 95.44 96 LEU A N 1
ATOM 744 C CA . LEU A 1 96 ? -7.601 8.216 -1.233 1.00 95.44 96 LEU A CA 1
ATOM 745 C C . LEU A 1 96 ? -6.496 9.193 -0.806 1.00 95.44 96 LEU A C 1
ATOM 747 O O . LEU A 1 96 ? -5.933 9.025 0.268 1.00 95.44 96 LEU A O 1
ATOM 751 N N . ALA A 1 97 ? -6.182 10.213 -1.610 1.00 93.56 97 ALA A N 1
ATOM 752 C CA . ALA A 1 97 ? -5.040 11.110 -1.382 1.00 93.56 97 ALA A CA 1
ATOM 753 C C . ALA A 1 97 ? -5.081 11.881 -0.046 1.00 93.56 97 ALA A C 1
ATOM 755 O O . ALA A 1 97 ? -4.036 12.250 0.486 1.00 93.56 97 ALA A O 1
ATOM 756 N N . GLU A 1 98 ? -6.273 12.101 0.515 1.00 94.12 98 GLU A N 1
ATOM 757 C CA . GLU A 1 98 ? -6.432 12.733 1.833 1.00 94.12 98 GLU A CA 1
ATOM 758 C C . GLU A 1 98 ? -6.102 11.780 2.993 1.00 94.12 98 GLU A C 1
ATOM 760 O O . GLU A 1 98 ? -5.702 12.230 4.064 1.00 94.12 98 GLU A O 1
ATOM 765 N N . GLN A 1 99 ? -6.246 10.468 2.784 1.00 94.38 99 GLN A N 1
ATOM 766 C CA . GLN A 1 99 ? -6.068 9.444 3.816 1.00 94.38 99 GLN A CA 1
ATOM 767 C C . GLN A 1 99 ? -4.725 8.714 3.693 1.00 94.38 99 GLN A C 1
ATOM 769 O O . GLN A 1 99 ? -4.088 8.418 4.701 1.00 94.38 99 GLN A O 1
ATOM 774 N N . VAL A 1 100 ? -4.297 8.402 2.470 1.00 94.69 100 VAL A N 1
ATOM 775 C CA . VAL A 1 100 ? -3.107 7.598 2.178 1.00 94.69 100 VAL A CA 1
ATOM 776 C C . VAL A 1 100 ? -2.076 8.476 1.481 1.00 94.69 100 VAL A C 1
ATOM 778 O O . VAL A 1 100 ? -2.385 9.133 0.488 1.00 94.69 100 VAL A O 1
ATOM 781 N N . LYS A 1 101 ? -0.843 8.487 1.989 1.00 92.75 101 LYS A N 1
ATOM 782 C CA . LYS A 1 101 ? 0.277 9.242 1.414 1.00 92.75 101 LYS A CA 1
ATOM 783 C C . LYS A 1 101 ? 1.444 8.312 1.126 1.00 92.75 101 LYS A C 1
ATOM 785 O O . LYS A 1 101 ? 1.863 7.581 2.017 1.00 92.75 101 LYS A O 1
ATOM 790 N N . ALA A 1 102 ? 2.002 8.387 -0.078 1.00 89.94 102 ALA A N 1
ATOM 791 C CA . ALA A 1 102 ? 3.249 7.713 -0.416 1.00 89.94 102 ALA A CA 1
ATOM 792 C C . ALA A 1 102 ? 4.445 8.632 -0.127 1.00 89.94 102 ALA A C 1
ATOM 794 O O . ALA A 1 102 ? 4.425 9.816 -0.454 1.00 89.94 102 ALA A O 1
ATOM 795 N N . SER A 1 103 ? 5.501 8.089 0.474 1.00 86.56 103 SER A N 1
ATOM 796 C CA . SER A 1 103 ? 6.764 8.786 0.708 1.00 86.56 103 SER A CA 1
ATOM 797 C C . SER A 1 103 ? 7.925 7.935 0.222 1.00 86.56 103 SER A C 1
ATOM 799 O O . SER A 1 103 ? 8.035 6.748 0.541 1.00 86.56 103 SER A O 1
ATOM 801 N N . GLU A 1 104 ? 8.805 8.565 -0.551 1.00 82.75 104 GLU A N 1
ATOM 802 C CA . GLU A 1 104 ? 10.065 7.963 -0.948 1.00 82.75 104 GLU A CA 1
ATOM 803 C C . GLU A 1 104 ? 11.124 8.254 0.113 1.00 82.75 104 GLU A C 1
ATOM 805 O O . GLU A 1 104 ? 11.686 9.349 0.186 1.00 82.75 104 GLU A O 1
ATOM 810 N N . THR A 1 105 ? 11.390 7.286 0.987 1.00 74.06 105 THR A N 1
ATOM 811 C CA . THR A 1 105 ? 12.445 7.448 1.986 1.00 74.06 105 THR A CA 1
ATOM 812 C C . THR A 1 105 ? 13.071 6.125 2.393 1.00 74.06 105 THR A C 1
ATOM 814 O O . THR A 1 105 ? 12.478 5.051 2.291 1.00 74.06 105 THR A O 1
ATOM 817 N N . SER A 1 106 ? 14.310 6.191 2.881 1.00 65.50 106 SER A N 1
ATOM 818 C CA . SER A 1 106 ? 14.974 5.015 3.435 1.00 65.50 106 SER A CA 1
ATOM 819 C C . SER A 1 106 ? 14.381 4.653 4.798 1.00 65.50 106 SER A C 1
ATOM 821 O O . SER A 1 106 ? 14.074 5.528 5.609 1.00 65.50 106 SER A O 1
ATOM 823 N N . LYS A 1 107 ? 14.329 3.352 5.113 1.00 58.12 107 LYS A N 1
ATOM 824 C CA . LYS A 1 107 ? 13.913 2.847 6.438 1.00 58.12 107 LYS A CA 1
ATOM 825 C C . LYS A 1 107 ? 14.650 3.523 7.603 1.00 58.12 107 LYS A C 1
ATOM 827 O O . LYS A 1 107 ? 14.083 3.661 8.679 1.00 58.12 107 LYS A O 1
ATOM 832 N N . LYS A 1 108 ? 15.902 3.956 7.394 1.00 55.44 108 LYS A N 1
ATOM 833 C CA . LYS A 1 108 ? 16.726 4.633 8.411 1.00 55.44 108 LYS A CA 1
ATOM 834 C C . LYS A 1 108 ? 16.221 6.038 8.760 1.00 55.44 108 LYS A C 1
ATOM 836 O O . LYS A 1 108 ? 16.432 6.475 9.884 1.00 55.44 108 LYS A O 1
ATOM 841 N N . ASN A 1 109 ? 15.529 6.700 7.832 1.00 59.69 109 ASN A N 1
ATOM 842 C CA . ASN A 1 109 ? 14.970 8.043 8.016 1.00 59.69 109 ASN A CA 1
ATOM 843 C C . ASN A 1 109 ? 13.447 8.025 8.242 1.00 59.69 109 ASN A C 1
ATOM 845 O O . ASN A 1 109 ? 12.843 9.075 8.455 1.00 59.69 109 ASN A O 1
ATOM 849 N N . ALA A 1 110 ? 12.816 6.846 8.246 1.00 58.94 110 ALA A N 1
ATOM 850 C CA . ALA A 1 110 ? 11.387 6.695 8.527 1.00 58.94 110 ALA A CA 1
ATOM 851 C C . ALA A 1 110 ? 11.007 7.233 9.922 1.00 58.94 110 ALA A C 1
ATOM 853 O O . ALA A 1 110 ? 9.944 7.824 10.098 1.00 58.94 110 ALA A O 1
ATOM 854 N N . SER A 1 111 ? 11.912 7.120 10.901 1.00 59.81 111 SER A N 1
ATOM 855 C CA . SER A 1 111 ? 11.740 7.679 12.250 1.00 59.81 111 SER A CA 1
ATOM 856 C C . SER A 1 111 ? 11.630 9.210 12.272 1.00 59.81 111 SER A C 1
ATOM 858 O O . SER A 1 111 ? 10.954 9.752 13.142 1.00 59.81 111 SER A O 1
ATOM 860 N N . GLN A 1 112 ? 12.230 9.919 11.308 1.00 56.59 112 GLN A N 1
ATOM 861 C CA . GLN A 1 112 ? 12.112 11.379 11.203 1.00 56.59 112 GLN A CA 1
ATOM 862 C C . GLN A 1 112 ? 10.730 11.808 10.691 1.00 56.59 112 GLN A C 1
ATOM 864 O O . GLN A 1 112 ? 10.207 12.825 11.138 1.00 56.59 112 GLN A O 1
ATOM 869 N N . HIS A 1 113 ? 10.093 11.008 9.828 1.00 54.38 113 HIS A N 1
ATOM 870 C CA . HIS A 1 113 ? 8.713 11.254 9.394 1.00 54.38 113 HIS A CA 1
ATOM 871 C C . HIS A 1 113 ? 7.704 11.072 10.539 1.00 54.38 113 HIS A C 1
ATOM 873 O O . HIS A 1 113 ? 6.732 11.819 10.617 1.00 54.38 113 HIS A O 1
ATOM 879 N N . TYR A 1 114 ? 7.967 10.150 11.474 1.00 49.88 114 TYR A N 1
ATOM 880 C CA . TYR A 1 114 ? 7.130 9.955 12.666 1.00 49.88 114 TYR A CA 1
ATOM 881 C C . TYR A 1 114 ? 7.114 11.183 13.597 1.00 49.88 114 TYR A C 1
ATOM 883 O O . TYR A 1 114 ? 6.127 11.427 14.286 1.00 49.88 114 TYR A O 1
ATOM 891 N N . LEU A 1 115 ? 8.188 11.982 13.604 1.00 43.72 115 LEU A N 1
ATOM 892 C CA . LEU A 1 115 ? 8.273 13.219 14.390 1.00 43.72 115 LEU A CA 1
ATOM 893 C C . LEU A 1 115 ? 7.536 14.401 13.740 1.00 43.72 115 LEU A C 1
ATOM 895 O O . LEU A 1 115 ? 7.170 15.332 14.449 1.00 43.72 115 LEU A O 1
ATOM 899 N N . LEU A 1 116 ? 7.308 14.362 12.424 1.00 40.88 116 LEU A N 1
ATOM 900 C CA . LEU A 1 116 ? 6.623 15.422 11.669 1.00 40.88 116 LEU A CA 1
ATOM 901 C C . LEU A 1 116 ? 5.111 15.197 11.533 1.00 40.88 116 LEU A C 1
ATOM 903 O O . LEU A 1 116 ? 4.395 16.111 11.140 1.00 40.88 116 LEU A O 1
ATOM 907 N N . ALA A 1 117 ? 4.627 13.988 11.824 1.00 40.44 117 ALA A N 1
ATOM 908 C CA . ALA A 1 117 ? 3.215 13.626 11.715 1.00 40.44 117 ALA A CA 1
ATOM 909 C C . ALA A 1 117 ? 2.429 13.782 13.035 1.00 40.44 117 ALA A C 1
ATOM 911 O O . ALA A 1 117 ? 1.330 13.238 13.158 1.00 40.44 117 ALA A O 1
ATOM 912 N N . ARG A 1 118 ? 3.001 14.496 14.013 1.00 36.22 118 ARG A N 1
ATOM 913 C CA . ARG A 1 118 ? 2.328 14.948 15.237 1.00 36.22 118 ARG A CA 1
ATOM 914 C C . ARG A 1 118 ? 1.888 16.398 15.120 1.00 36.22 118 ARG A C 1
ATOM 916 O O . ARG A 1 118 ? 2.676 17.194 14.568 1.00 36.22 118 ARG A O 1
#

pLDDT: mean 83.37, std 14.51, range [36.22, 95.44]

InterPro domains:
  IPR029063 S-adenosyl-L-methionine-dependent methyltransferase superfamily [G3DSA:3.40.50.150] (10-113)
  IPR029063 S-adenosyl-L-methionine-dependent methyltransferase superfamily [SSF53335] (16-99)
  IPR050210 tRNA (adenine-N(6)-)-methyltransferase [PTHR47739] (8-107)

Sequence (118 aa):
MTKKNLLKGERIDQLFSTDVKIIQNKEVFSYSADSVLLSRFPKFPSKELIVDLCSGNGTVGLFASTQTKDNILEIELQERLANMGMGQRSIELNGLAEQVKASETSKKNASQHYLLAR

Foldseek 3Di:
DDPPPADPQWDWDDDPVDPQIFIDHPVQDDDDVVLVVLLVPDDDDAPDEAEAEQCFLVSSVSSVVVVYQAAYEYEHQDCCRFQVHRNVVSCVVVVNCVRYHTDNDDPVCVVVVVVVVD